Protein AF-A0A6A4VV27-F1 (afdb_monomer_lite)

Radius of gyration: 27.77 Å; chains: 1; bounding box: 81×78×54 Å

Foldseek 3Di:
DDDDDDDDDDDPPDCPPPPPPVVVPDDPPLDQAAAAQDLVCLVVRVVSLCVVCVVPDDALLVSLVVCCVSYHHPLNVQLVVLNPDPDSCSSVVSVV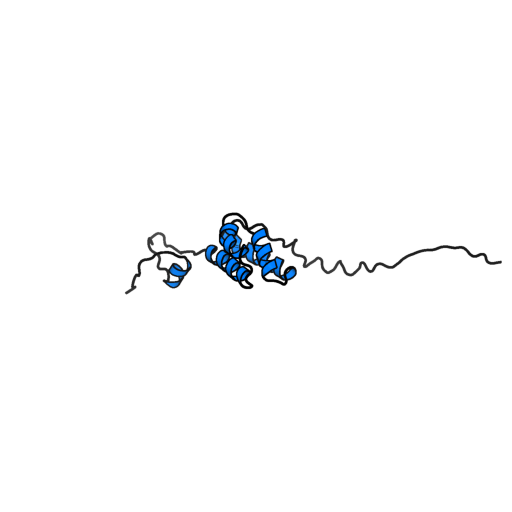SSVLSNDDDDDDDDPVDPDDDDDPVVCVSNVHDDDDDDDD

Structure (mmCIF, N/CA/C/O backbone):
data_AF-A0A6A4VV27-F1
#
_entry.id   AF-A0A6A4VV27-F1
#
loop_
_atom_site.group_PDB
_atom_site.id
_atom_site.type_symbol
_atom_site.label_atom_id
_atom_site.label_alt_id
_atom_site.label_comp_id
_atom_site.label_asym_id
_atom_site.label_entity_id
_atom_site.label_seq_id
_atom_site.pdbx_PDB_ins_code
_atom_site.Cartn_x
_atom_site.Cartn_y
_atom_site.Cartn_z
_atom_site.occupancy
_atom_site.B_iso_or_equiv
_atom_site.auth_seq_id
_atom_site.auth_comp_id
_atom_site.auth_asym_id
_atom_site.auth_atom_id
_atom_site.pdbx_PDB_model_num
ATOM 1 N N . MET A 1 1 ? 65.688 -49.869 -22.177 1.00 43.69 1 MET A N 1
ATOM 2 C CA . MET A 1 1 ? 64.361 -50.445 -21.868 1.00 43.69 1 MET A CA 1
ATOM 3 C C . MET A 1 1 ? 63.748 -49.680 -20.707 1.00 43.69 1 MET A C 1
ATOM 5 O O . MET A 1 1 ? 64.049 -49.989 -19.564 1.00 43.69 1 MET A O 1
ATOM 9 N N . ARG A 1 2 ? 62.941 -48.655 -20.980 1.00 33.00 2 ARG A N 1
ATOM 10 C CA . ARG A 1 2 ? 61.947 -48.148 -20.026 1.00 33.00 2 ARG A CA 1
ATOM 11 C C . ARG A 1 2 ? 60.711 -47.837 -20.848 1.00 33.00 2 ARG A C 1
ATOM 13 O O . ARG A 1 2 ? 60.751 -46.951 -21.695 1.00 33.00 2 ARG A O 1
ATOM 20 N N . GLY A 1 3 ? 59.715 -48.701 -20.693 1.00 37.12 3 GLY A N 1
ATOM 21 C CA . GLY A 1 3 ? 58.404 -48.537 -21.289 1.00 37.12 3 GLY A CA 1
ATOM 22 C C . GLY A 1 3 ? 57.664 -47.410 -20.590 1.00 37.12 3 GLY A C 1
ATOM 23 O O . GLY A 1 3 ? 57.776 -47.236 -19.376 1.00 37.12 3 GLY A O 1
ATOM 24 N N . SER A 1 4 ? 56.961 -46.645 -21.409 1.00 39.81 4 SER A N 1
ATOM 25 C CA . SER A 1 4 ? 55.901 -45.731 -21.033 1.00 39.81 4 SER A CA 1
ATOM 26 C C . SER A 1 4 ? 54.775 -46.520 -20.369 1.00 39.81 4 SER A C 1
ATOM 28 O O . SER A 1 4 ? 54.327 -47.513 -20.940 1.00 39.81 4 SER A O 1
ATOM 30 N N . ASP A 1 5 ? 54.305 -46.068 -19.211 1.00 39.91 5 ASP A N 1
ATOM 31 C CA . ASP A 1 5 ? 52.996 -46.460 -18.700 1.00 39.91 5 ASP A CA 1
ATOM 32 C C . ASP A 1 5 ? 52.181 -45.197 -18.431 1.00 39.91 5 ASP A C 1
ATOM 34 O O . ASP A 1 5 ? 52.648 -44.228 -17.823 1.00 39.91 5 ASP A O 1
ATOM 38 N N . SER A 1 6 ? 50.997 -45.207 -19.023 1.00 44.56 6 SER A N 1
ATOM 39 C CA . SER A 1 6 ? 50.030 -44.131 -19.081 1.00 44.56 6 SER A CA 1
ATOM 40 C C . SER A 1 6 ? 49.150 -44.225 -17.844 1.00 44.56 6 SER A C 1
ATOM 42 O O . SER A 1 6 ? 48.378 -45.166 -17.702 1.00 44.56 6 SER A O 1
ATOM 44 N N . GLY A 1 7 ? 49.206 -43.219 -16.978 1.00 38.56 7 GLY A N 1
ATOM 45 C CA . GLY A 1 7 ? 48.301 -43.088 -15.841 1.00 38.56 7 GLY A CA 1
ATOM 46 C C . GLY A 1 7 ? 47.876 -41.639 -15.684 1.00 38.56 7 GLY A C 1
ATOM 47 O O . GLY A 1 7 ? 48.557 -40.856 -15.033 1.00 38.56 7 GLY A O 1
ATOM 48 N N . SER A 1 8 ? 46.770 -41.276 -16.328 1.00 36.59 8 SER A N 1
ATOM 49 C CA . SER A 1 8 ? 46.080 -40.005 -16.119 1.00 36.59 8 SER A CA 1
ATOM 50 C C . SER A 1 8 ? 45.428 -40.019 -14.733 1.00 36.59 8 SER A C 1
ATOM 52 O O . SER A 1 8 ? 44.618 -40.898 -14.447 1.00 36.59 8 SER A O 1
ATOM 54 N N . VAL A 1 9 ? 45.779 -39.059 -13.876 1.00 37.91 9 VAL A N 1
ATOM 55 C CA . VAL A 1 9 ? 44.993 -38.708 -12.688 1.00 37.91 9 VAL A CA 1
ATOM 56 C C . VAL A 1 9 ? 44.711 -37.215 -12.764 1.00 37.91 9 VAL A C 1
ATOM 58 O O . VAL A 1 9 ? 45.609 -36.388 -12.620 1.00 37.91 9 VAL A O 1
ATOM 61 N N . CYS A 1 10 ? 43.449 -36.895 -13.030 1.00 32.75 10 CYS A N 1
ATOM 62 C CA . CYS A 1 10 ? 42.890 -35.566 -12.860 1.00 32.75 10 CYS A CA 1
ATOM 63 C C . CYS A 1 10 ? 42.598 -35.359 -11.372 1.00 32.75 10 CYS A C 1
ATOM 65 O O . CYS A 1 10 ? 41.771 -36.073 -10.810 1.00 32.75 10 CYS A O 1
ATOM 67 N N . VAL A 1 11 ? 43.223 -34.359 -10.763 1.00 37.91 11 VAL A N 1
ATOM 68 C CA . VAL A 1 11 ? 42.657 -33.660 -9.606 1.00 37.91 11 VAL A CA 1
ATOM 69 C C . VAL A 1 11 ? 42.820 -32.173 -9.876 1.00 37.91 11 VAL A C 1
ATOM 71 O O . VAL A 1 11 ? 43.832 -31.556 -9.566 1.00 37.91 11 VAL A O 1
ATOM 74 N N . GLU A 1 12 ? 41.822 -31.629 -10.567 1.00 40.09 12 GLU A N 1
ATOM 75 C CA . GLU A 1 12 ? 41.527 -30.205 -10.497 1.00 40.09 12 GLU A CA 1
ATOM 76 C C . GLU A 1 12 ? 41.045 -29.952 -9.064 1.00 40.09 12 GLU A C 1
ATOM 78 O O . GLU A 1 12 ? 39.981 -30.420 -8.653 1.00 40.09 12 GLU A O 1
ATOM 83 N N . GLU A 1 13 ? 41.887 -29.291 -8.279 1.00 38.16 13 GLU A N 1
ATOM 84 C CA . GLU A 1 13 ? 41.584 -28.841 -6.926 1.00 38.16 13 GLU A CA 1
ATOM 85 C C . GLU A 1 13 ? 40.447 -27.811 -7.001 1.00 38.16 13 GLU A C 1
ATOM 87 O O . GLU A 1 13 ? 40.655 -26.654 -7.364 1.00 38.16 13 GLU A O 1
ATOM 92 N N . CYS A 1 14 ? 39.219 -28.228 -6.690 1.00 32.69 14 CYS A N 1
ATOM 93 C CA . CYS A 1 14 ? 38.095 -27.320 -6.482 1.00 32.69 14 CYS A CA 1
ATOM 94 C C . CYS A 1 14 ? 38.326 -26.528 -5.182 1.00 32.69 14 CYS A C 1
ATOM 96 O O . CYS A 1 14 ? 38.317 -27.141 -4.112 1.00 32.69 14 CYS A O 1
ATOM 98 N N . PRO A 1 15 ? 38.448 -25.188 -5.196 1.00 45.41 15 PRO A N 1
ATOM 99 C CA . PRO A 1 15 ? 38.456 -24.413 -3.963 1.00 45.41 15 PRO A CA 1
ATOM 100 C C . PRO A 1 15 ? 37.021 -24.315 -3.422 1.00 45.41 15 PRO A C 1
ATOM 102 O O . PRO A 1 15 ? 36.328 -23.319 -3.611 1.00 45.41 15 PRO A O 1
ATOM 105 N N . VAL A 1 16 ? 36.546 -25.366 -2.746 1.00 44.94 16 VAL A N 1
ATOM 106 C CA . VAL A 1 16 ? 35.240 -25.378 -2.053 1.00 44.94 16 VAL A CA 1
ATOM 107 C C . VAL A 1 16 ? 35.280 -24.718 -0.665 1.00 44.94 16 VAL A C 1
ATOM 109 O O . VAL A 1 16 ? 34.309 -24.777 0.085 1.00 44.94 16 VAL A O 1
ATOM 112 N N . GLU A 1 17 ? 36.354 -24.004 -0.324 1.00 41.69 17 GLU A N 1
ATOM 113 C CA . GLU A 1 17 ? 36.584 -23.465 1.025 1.00 41.69 17 GLU A CA 1
ATOM 114 C C . GLU A 1 17 ? 36.342 -21.954 1.188 1.00 41.69 17 GLU A C 1
ATOM 116 O O . GLU A 1 17 ? 36.953 -21.296 2.024 1.00 41.69 17 GLU A O 1
ATOM 121 N N . VAL A 1 18 ? 35.384 -21.387 0.446 1.00 45.00 18 VAL A N 1
ATOM 122 C CA . VAL A 1 18 ? 34.848 -20.037 0.742 1.00 45.00 18 VAL A CA 1
ATOM 123 C C . VAL A 1 18 ? 33.351 -20.002 1.070 1.00 45.00 18 VAL A C 1
ATOM 125 O O . VAL A 1 18 ? 32.821 -18.943 1.398 1.00 45.00 18 VAL A O 1
ATOM 128 N N . ALA A 1 19 ? 32.652 -21.142 1.083 1.00 40.75 19 ALA A N 1
ATOM 129 C CA . ALA A 1 19 ? 31.206 -21.168 1.340 1.00 40.75 19 ALA A CA 1
ATOM 130 C C . ALA A 1 19 ? 30.815 -21.262 2.833 1.00 40.75 19 ALA A C 1
ATOM 132 O O . ALA A 1 19 ? 29.721 -20.842 3.207 1.00 40.75 19 ALA A O 1
ATOM 133 N N . ALA A 1 20 ? 31.690 -21.764 3.712 1.00 43.31 20 ALA A N 1
ATOM 134 C CA . ALA A 1 20 ? 31.297 -22.137 5.079 1.00 43.31 20 ALA A CA 1
ATOM 135 C C . ALA A 1 20 ? 31.231 -20.974 6.095 1.00 43.31 20 ALA A C 1
ATOM 137 O O . ALA A 1 20 ? 30.664 -21.138 7.174 1.00 43.31 20 ALA A O 1
ATOM 138 N N . LEU A 1 21 ? 31.761 -19.786 5.776 1.00 42.16 21 LEU A N 1
ATOM 139 C CA . LEU A 1 21 ? 31.753 -18.635 6.699 1.00 42.16 21 LEU A CA 1
ATOM 140 C C . LEU A 1 21 ? 30.645 -17.607 6.414 1.00 42.16 21 LEU A C 1
ATOM 142 O O . LEU A 1 21 ? 30.381 -16.749 7.253 1.00 42.16 21 LEU A O 1
ATOM 146 N N . ALA A 1 22 ? 29.927 -17.726 5.293 1.00 47.38 22 ALA A N 1
ATOM 147 C CA . ALA A 1 22 ? 28.806 -16.841 4.954 1.00 47.38 22 ALA A CA 1
ATOM 148 C C . ALA A 1 22 ? 27.443 -17.353 5.463 1.00 47.38 22 ALA A C 1
ATOM 150 O O . ALA A 1 22 ? 26.409 -16.737 5.208 1.00 47.38 22 ALA A O 1
ATOM 151 N N . GLN A 1 23 ? 27.417 -18.478 6.184 1.00 45.25 23 GLN A N 1
ATOM 152 C CA . GLN A 1 23 ? 26.187 -19.172 6.585 1.00 45.25 23 GLN A CA 1
ATOM 153 C C . GLN A 1 23 ? 25.721 -18.840 8.012 1.00 45.25 23 GLN A C 1
ATOM 155 O O . GLN A 1 23 ? 24.902 -19.545 8.593 1.00 45.25 23 GLN A O 1
ATOM 160 N N . ARG A 1 24 ? 26.228 -17.740 8.585 1.00 41.62 24 ARG A N 1
ATOM 161 C CA . ARG A 1 24 ? 25.747 -17.177 9.862 1.00 41.62 24 ARG A CA 1
ATOM 162 C C . ARG A 1 24 ? 24.994 -15.850 9.715 1.00 41.62 24 ARG A C 1
ATOM 164 O O . ARG A 1 24 ? 24.524 -15.324 10.717 1.00 41.62 24 ARG A O 1
ATOM 171 N N . CYS A 1 25 ? 24.829 -15.357 8.485 1.00 43.69 25 CYS A N 1
ATOM 172 C CA . CYS A 1 25 ? 24.090 -14.127 8.171 1.00 43.69 25 CYS A CA 1
ATOM 173 C C . CYS A 1 25 ? 23.086 -14.303 7.016 1.00 43.69 25 CYS A C 1
ATOM 175 O O . CYS A 1 25 ? 22.718 -13.323 6.376 1.00 43.69 25 CYS A O 1
ATOM 177 N N . GLN A 1 26 ? 22.650 -15.528 6.707 1.00 49.09 26 GLN A N 1
ATOM 178 C CA . GLN A 1 26 ? 21.608 -15.739 5.699 1.00 49.09 26 GLN A CA 1
ATOM 179 C C . GLN A 1 26 ? 20.266 -15.876 6.409 1.00 49.09 26 GLN A C 1
ATOM 181 O O . GLN A 1 26 ? 19.905 -16.942 6.905 1.00 49.09 26 GLN A O 1
ATOM 186 N N . LEU A 1 27 ? 19.563 -14.743 6.500 1.00 50.75 27 LEU A N 1
ATOM 187 C CA . LEU A 1 27 ? 18.136 -14.714 6.805 1.00 50.75 27 LEU A CA 1
ATOM 188 C C . LEU A 1 27 ? 17.408 -15.662 5.827 1.00 50.75 27 LEU A C 1
ATOM 190 O O . LEU A 1 2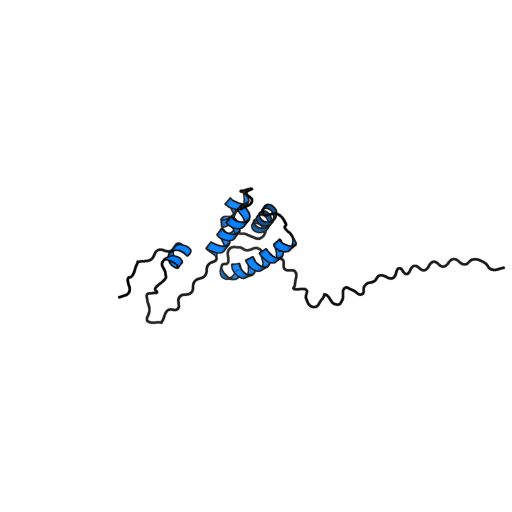7 ? 17.820 -15.751 4.666 1.00 50.75 27 LEU A O 1
ATOM 194 N N . PRO A 1 28 ? 16.360 -16.382 6.271 1.00 49.78 28 PRO A N 1
ATOM 195 C CA . PRO A 1 28 ? 15.585 -17.274 5.406 1.00 49.78 28 PRO A CA 1
ATOM 196 C C . PRO A 1 28 ? 15.108 -16.538 4.142 1.00 49.78 28 PRO A C 1
ATOM 198 O O . PRO A 1 28 ? 14.987 -15.309 4.183 1.00 49.78 28 PRO A O 1
ATOM 201 N N . PRO A 1 29 ? 14.854 -17.254 3.023 1.00 51.72 29 PRO A N 1
ATOM 202 C CA . PRO A 1 29 ? 14.517 -16.642 1.740 1.00 51.72 29 PRO A CA 1
ATOM 203 C C . PRO A 1 29 ? 13.412 -15.600 1.925 1.00 51.72 29 PRO A C 1
ATOM 205 O O . PRO A 1 29 ? 12.276 -15.920 2.264 1.00 51.72 29 PRO A O 1
ATOM 208 N N . THR A 1 30 ? 13.795 -14.334 1.758 1.00 61.19 30 THR A N 1
ATOM 209 C CA . THR A 1 30 ? 13.009 -13.127 2.050 1.00 61.19 30 THR A CA 1
ATOM 210 C C . THR A 1 30 ? 12.034 -12.852 0.911 1.00 61.19 30 THR A C 1
ATOM 212 O O . THR A 1 30 ? 11.959 -11.746 0.392 1.00 61.19 30 THR A O 1
ATOM 215 N N . GLU A 1 31 ? 11.323 -13.877 0.445 1.00 74.44 31 GLU A N 1
ATOM 216 C CA . GLU A 1 31 ? 10.243 -13.656 -0.505 1.00 74.44 31 GLU A CA 1
ATOM 217 C C . GLU A 1 31 ? 9.020 -13.130 0.260 1.00 74.44 31 GLU A C 1
ATOM 219 O O . GLU A 1 31 ? 8.538 -13.797 1.182 1.00 74.44 31 GLU A O 1
ATOM 224 N N . PRO A 1 32 ? 8.524 -11.924 -0.063 1.00 80.94 32 PRO A N 1
ATOM 225 C CA . PRO A 1 32 ? 7.332 -11.394 0.575 1.00 80.94 32 PRO A CA 1
ATOM 226 C C . PRO A 1 32 ? 6.127 -12.269 0.210 1.00 80.94 32 PRO A C 1
ATOM 228 O O . PRO A 1 32 ? 5.945 -12.665 -0.939 1.00 80.94 32 PRO A O 1
ATOM 231 N N . GLY A 1 33 ? 5.261 -12.554 1.183 1.00 84.81 33 GLY A N 1
ATOM 232 C CA . GLY A 1 33 ? 3.962 -13.167 0.898 1.00 84.81 33 GLY A CA 1
ATOM 233 C C . GLY A 1 33 ? 3.069 -12.245 0.056 1.00 84.81 33 GLY A C 1
ATOM 234 O O . GLY A 1 33 ? 3.372 -11.071 -0.141 1.00 84.81 33 GLY A O 1
ATOM 235 N N . VAL A 1 34 ? 1.928 -12.744 -0.423 1.00 90.56 34 VAL A N 1
ATOM 236 C CA . VAL A 1 34 ? 0.943 -11.895 -1.117 1.00 90.56 34 VAL A CA 1
ATOM 237 C C . VAL A 1 34 ? 0.132 -11.092 -0.097 1.00 90.56 34 VAL A C 1
ATOM 239 O O . VAL A 1 34 ? -0.553 -11.668 0.750 1.00 90.56 34 VAL A O 1
ATOM 242 N N . PHE A 1 35 ? 0.154 -9.765 -0.209 1.00 90.62 35 PHE A N 1
ATOM 243 C CA . PHE A 1 35 ? -0.608 -8.863 0.646 1.00 90.62 35 PHE A CA 1
ATOM 244 C C . PHE A 1 35 ? -2.046 -8.700 0.164 1.00 90.62 35 PHE A C 1
ATOM 246 O O . PHE A 1 35 ? -2.298 -8.273 -0.962 1.00 90.62 35 PHE A O 1
ATOM 253 N N . LYS A 1 36 ? -3.006 -9.023 1.034 1.00 88.12 36 LYS A N 1
ATOM 254 C CA . LYS A 1 36 ? -4.442 -9.006 0.707 1.00 88.12 36 LYS A CA 1
ATOM 255 C C . LYS A 1 36 ? -5.196 -7.777 1.225 1.00 88.12 36 LYS A C 1
ATOM 257 O O . LYS A 1 36 ? -6.368 -7.626 0.887 1.00 88.12 36 LYS A O 1
ATOM 262 N N . GLY A 1 37 ? -4.541 -6.914 2.007 1.00 83.81 37 GLY A N 1
ATOM 263 C CA . GLY A 1 37 ? -5.171 -5.747 2.641 1.00 83.81 37 GLY A CA 1
ATOM 264 C C . GLY A 1 37 ? -5.185 -5.752 4.174 1.00 83.81 37 GLY A C 1
ATOM 265 O O . GLY A 1 37 ? -5.851 -4.912 4.757 1.00 83.81 37 GLY A O 1
ATOM 266 N N . ASP A 1 38 ? -4.474 -6.663 4.844 1.00 85.50 38 ASP A N 1
ATOM 267 C CA . ASP A 1 38 ? -4.424 -6.688 6.313 1.00 85.50 38 ASP A CA 1
ATOM 268 C C . ASP A 1 38 ? -3.540 -5.563 6.887 1.00 85.50 38 ASP A C 1
ATOM 270 O O . ASP A 1 38 ? -2.312 -5.611 6.860 1.00 85.50 38 ASP A O 1
ATOM 274 N N . HIS A 1 39 ? -4.174 -4.538 7.447 1.00 80.44 39 HIS A N 1
ATOM 275 C CA . HIS A 1 39 ? -3.504 -3.343 7.966 1.00 80.44 39 HIS A CA 1
ATOM 276 C C . HIS A 1 39 ? -2.452 -3.652 9.044 1.00 80.44 39 HIS A C 1
ATOM 278 O O . HIS A 1 39 ? -1.436 -2.961 9.116 1.00 80.44 39 HIS A O 1
ATOM 284 N N . THR A 1 40 ? -2.647 -4.711 9.839 1.00 80.44 40 THR A N 1
ATOM 285 C CA . THR A 1 40 ? -1.737 -5.063 10.943 1.00 80.44 40 THR A CA 1
ATOM 286 C C . THR A 1 40 ? -0.392 -5.595 10.449 1.00 80.44 40 THR A C 1
ATOM 288 O O . THR A 1 40 ? 0.645 -5.366 11.072 1.00 80.44 40 THR A O 1
ATOM 291 N N . THR A 1 41 ? -0.390 -6.256 9.291 1.00 83.62 41 THR A N 1
ATOM 292 C CA . THR A 1 41 ? 0.804 -6.861 8.691 1.00 83.62 41 THR A CA 1
ATOM 293 C C . THR A 1 41 ? 1.397 -6.023 7.565 1.00 83.62 41 THR A C 1
ATOM 295 O O . THR A 1 41 ? 2.512 -6.308 7.126 1.00 83.62 41 THR A O 1
ATOM 298 N N . PHE A 1 42 ? 0.724 -4.948 7.134 1.00 87.56 42 PHE A N 1
ATOM 299 C CA . PHE A 1 42 ? 1.166 -4.127 6.005 1.00 87.56 42 PHE A CA 1
ATOM 300 C C . PHE A 1 42 ? 2.595 -3.598 6.156 1.00 87.56 42 PHE A C 1
ATOM 302 O O . PHE A 1 42 ? 3.377 -3.709 5.220 1.00 87.56 42 PHE A O 1
ATOM 309 N N . ARG A 1 43 ? 2.969 -3.047 7.320 1.00 85.50 43 ARG A N 1
ATOM 310 C CA . ARG A 1 43 ? 4.325 -2.502 7.540 1.00 85.50 43 ARG A CA 1
ATOM 311 C C . ARG A 1 43 ? 5.403 -3.577 7.425 1.00 85.50 43 ARG A C 1
ATOM 313 O O . ARG A 1 43 ? 6.439 -3.352 6.805 1.00 85.50 43 ARG A O 1
ATOM 320 N N . ILE A 1 44 ? 5.137 -4.745 8.006 1.00 87.06 44 ILE A N 1
ATOM 321 C CA . ILE A 1 44 ? 6.042 -5.898 7.973 1.00 87.06 44 ILE A CA 1
ATOM 322 C C . ILE A 1 44 ? 6.198 -6.377 6.528 1.00 87.06 44 ILE A C 1
ATOM 324 O O . ILE A 1 44 ? 7.316 -6.560 6.049 1.00 87.06 44 ILE A O 1
ATOM 328 N N . TRP A 1 45 ? 5.077 -6.520 5.822 1.00 91.00 45 TRP A N 1
ATOM 329 C CA . TRP A 1 45 ? 5.057 -6.916 4.422 1.00 91.00 45 TRP A CA 1
ATOM 330 C C . TRP A 1 45 ? 5.770 -5.905 3.520 1.00 91.00 45 TRP A C 1
ATOM 332 O O . TRP A 1 45 ? 6.583 -6.309 2.695 1.00 91.00 45 TRP A O 1
ATOM 342 N N . LEU A 1 46 ? 5.507 -4.607 3.691 1.00 90.00 46 LEU A N 1
ATOM 343 C CA . LEU A 1 46 ? 6.085 -3.552 2.864 1.00 90.00 46 LEU A CA 1
ATOM 344 C C . LEU A 1 46 ? 7.608 -3.551 2.988 1.00 90.00 46 LEU A C 1
ATOM 346 O O . LEU A 1 46 ? 8.288 -3.589 1.972 1.00 90.00 46 LEU A O 1
ATOM 350 N N . ASN A 1 47 ? 8.147 -3.603 4.208 1.00 89.00 47 ASN A N 1
ATOM 351 C CA . ASN A 1 47 ? 9.595 -3.647 4.425 1.00 89.00 47 ASN A CA 1
ATOM 352 C C . ASN A 1 47 ? 10.244 -4.879 3.768 1.00 89.00 47 ASN A C 1
ATOM 354 O O . ASN A 1 47 ? 11.303 -4.771 3.143 1.00 89.00 47 ASN A O 1
ATOM 358 N N . ALA A 1 48 ? 9.600 -6.048 3.883 1.00 89.31 48 ALA A N 1
ATOM 359 C CA . ALA A 1 48 ? 10.060 -7.273 3.233 1.00 89.31 48 ALA A CA 1
ATOM 360 C C . ALA A 1 48 ? 10.013 -7.153 1.701 1.00 89.31 48 ALA A C 1
ATOM 362 O O . ALA A 1 48 ? 10.969 -7.521 1.020 1.00 89.31 48 ALA A O 1
ATOM 363 N N . PHE A 1 49 ? 8.930 -6.590 1.164 1.00 91.00 49 PHE A N 1
ATOM 364 C CA . PHE A 1 49 ? 8.761 -6.348 -0.261 1.00 91.00 49 PHE A CA 1
ATOM 365 C C . PHE A 1 49 ? 9.808 -5.374 -0.804 1.00 91.00 49 PHE A C 1
ATOM 367 O O . PHE A 1 49 ? 10.434 -5.686 -1.812 1.00 91.00 49 PHE A O 1
ATOM 374 N N . GLU A 1 50 ? 10.062 -4.251 -0.127 1.00 89.75 50 GLU A N 1
ATOM 375 C CA . GLU A 1 50 ? 11.067 -3.263 -0.538 1.00 89.75 50 GLU A CA 1
ATOM 376 C C . 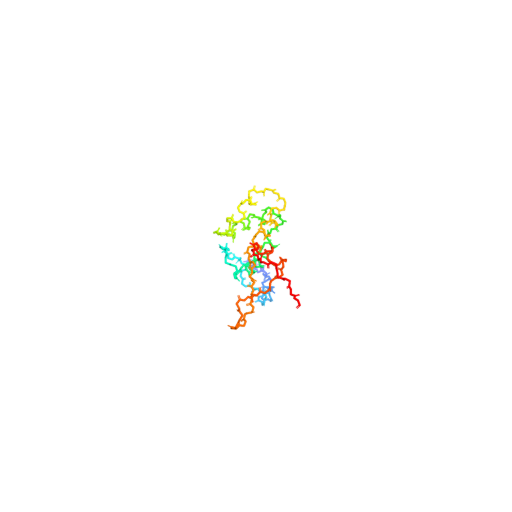GLU A 1 50 ? 12.471 -3.863 -0.585 1.00 89.75 50 GLU A C 1
ATOM 378 O O . GLU A 1 50 ? 13.138 -3.783 -1.615 1.00 89.75 50 GLU A O 1
ATOM 383 N N . THR A 1 51 ? 12.862 -4.587 0.465 1.00 88.62 51 THR A N 1
ATOM 384 C CA . THR A 1 51 ? 14.150 -5.299 0.504 1.00 88.62 51 THR A CA 1
ATOM 385 C C . THR A 1 51 ? 14.259 -6.320 -0.641 1.00 88.62 51 THR A C 1
ATOM 387 O O . THR A 1 51 ? 15.306 -6.473 -1.280 1.00 88.62 51 THR A O 1
ATOM 390 N N . TYR A 1 52 ? 13.160 -7.017 -0.945 1.00 88.31 52 TYR A N 1
ATOM 391 C CA . TYR A 1 52 ? 13.111 -8.017 -2.009 1.00 88.31 52 TYR A CA 1
ATOM 392 C C . TYR A 1 52 ? 13.266 -7.412 -3.411 1.00 88.31 52 TYR A C 1
ATOM 394 O O . TYR A 1 52 ? 13.985 -7.981 -4.241 1.00 88.31 52 TYR A O 1
ATOM 402 N N . ILE A 1 53 ? 12.626 -6.270 -3.687 1.00 89.12 53 ILE A N 1
ATOM 403 C CA . ILE A 1 53 ? 12.682 -5.612 -5.002 1.00 89.12 53 ILE A CA 1
ATOM 404 C C . ILE A 1 53 ? 13.932 -4.751 -5.190 1.00 89.12 53 ILE A C 1
ATOM 406 O O . ILE A 1 53 ? 14.364 -4.583 -6.327 1.00 89.12 53 ILE A O 1
ATOM 410 N N . GLU A 1 54 ? 14.534 -4.219 -4.123 1.00 84.19 54 GLU A N 1
ATOM 411 C CA . GLU A 1 54 ? 15.774 -3.430 -4.195 1.00 84.19 54 GLU A CA 1
ATOM 412 C C . GLU A 1 54 ? 16.926 -4.231 -4.799 1.00 84.19 54 GLU A C 1
ATOM 414 O O . GLU A 1 54 ? 17.727 -3.697 -5.560 1.00 84.19 54 GLU A O 1
ATOM 419 N N . THR A 1 55 ? 16.956 -5.532 -4.522 1.00 79.75 55 THR A N 1
ATOM 420 C CA . THR A 1 55 ? 17.982 -6.452 -5.025 1.00 79.75 55 THR A CA 1
ATOM 421 C C . THR A 1 55 ? 17.685 -7.012 -6.420 1.00 79.75 55 THR A C 1
ATOM 423 O O . THR A 1 55 ? 18.567 -7.619 -7.024 1.00 79.75 55 THR A O 1
ATOM 426 N N . ARG A 1 56 ? 16.465 -6.830 -6.951 1.00 79.75 56 ARG A N 1
ATOM 427 C CA . ARG A 1 56 ? 15.990 -7.486 -8.191 1.00 79.75 56 ARG A CA 1
ATOM 428 C C . ARG A 1 56 ? 15.575 -6.534 -9.301 1.00 79.75 56 ARG A C 1
ATOM 430 O O . ARG A 1 56 ? 15.632 -6.910 -10.466 1.00 79.75 56 ARG A O 1
ATOM 437 N N . CYS A 1 57 ? 15.120 -5.338 -8.951 1.00 84.38 57 CYS A N 1
ATOM 438 C CA . CYS A 1 57 ? 14.529 -4.399 -9.895 1.00 84.38 57 CYS A CA 1
ATOM 439 C C . CYS A 1 57 ? 15.375 -3.134 -9.975 1.00 84.38 57 CYS A C 1
ATOM 441 O O . CYS A 1 57 ? 15.722 -2.525 -8.960 1.00 84.38 57 CYS A O 1
ATOM 443 N N . SER A 1 58 ? 15.636 -2.684 -11.197 1.00 80.00 58 SER A N 1
ATOM 444 C CA . SER A 1 58 ? 16.318 -1.408 -11.442 1.00 80.00 58 SER A CA 1
ATOM 445 C C . SER A 1 58 ? 15.341 -0.334 -11.924 1.00 80.00 58 SER A C 1
ATOM 447 O O . SER A 1 58 ? 15.515 0.836 -11.591 1.00 80.00 58 SER A O 1
ATOM 449 N N . SER A 1 59 ? 14.247 -0.727 -12.586 1.00 86.69 59 SER A N 1
ATOM 450 C CA . SER A 1 59 ? 13.240 0.186 -13.139 1.00 86.69 59 SER A CA 1
ATOM 451 C C . SER A 1 59 ? 12.009 0.359 -12.240 1.00 86.69 59 SER A C 1
ATOM 453 O O . SER A 1 59 ? 11.567 -0.579 -11.574 1.00 86.69 59 SER A O 1
ATOM 455 N N . SER A 1 60 ? 11.399 1.551 -12.254 1.00 85.56 60 SER A N 1
ATOM 456 C CA . SER A 1 60 ? 10.100 1.803 -11.604 1.00 85.56 60 SER A CA 1
ATOM 457 C C . SER A 1 60 ? 8.973 0.947 -12.192 1.00 85.56 60 SER A C 1
ATOM 459 O O . SER A 1 60 ? 8.076 0.536 -11.462 1.00 85.56 60 SER A O 1
ATOM 461 N N . SER A 1 61 ? 9.029 0.644 -13.494 1.00 86.94 61 SER A N 1
ATOM 462 C CA . SER A 1 61 ? 8.008 -0.165 -14.177 1.00 86.94 61 SER A CA 1
ATOM 463 C C . SER A 1 61 ? 8.044 -1.629 -13.720 1.00 86.94 61 SER A C 1
ATOM 465 O O . SER A 1 61 ? 7.009 -2.219 -13.414 1.00 86.94 61 SER A O 1
ATOM 467 N N . GLU A 1 62 ? 9.245 -2.196 -13.561 1.00 88.56 62 GLU A N 1
ATOM 468 C CA . GLU A 1 62 ? 9.424 -3.544 -13.002 1.00 88.56 62 GLU A CA 1
ATOM 469 C C . GLU A 1 62 ? 8.911 -3.613 -11.562 1.00 88.56 62 GLU A C 1
ATOM 471 O O . GLU A 1 62 ? 8.135 -4.505 -11.222 1.00 88.56 62 GLU A O 1
ATOM 476 N N . ARG A 1 63 ? 9.276 -2.628 -10.728 1.00 90.81 63 ARG A N 1
ATOM 477 C CA . ARG A 1 63 ? 8.794 -2.534 -9.342 1.00 90.81 63 ARG A CA 1
ATOM 478 C C . ARG A 1 63 ? 7.270 -2.488 -9.268 1.00 90.81 63 ARG A C 1
ATOM 480 O O . ARG A 1 63 ? 6.686 -3.170 -8.432 1.00 90.81 63 ARG A O 1
ATOM 487 N N . LEU A 1 64 ? 6.626 -1.729 -10.155 1.00 90.62 64 LEU A N 1
ATOM 488 C CA . LEU A 1 64 ? 5.168 -1.646 -10.243 1.00 90.62 64 LEU A CA 1
ATOM 489 C C . LEU A 1 64 ? 4.536 -2.986 -10.639 1.00 90.62 64 LEU A C 1
ATOM 491 O O . LEU A 1 64 ? 3.541 -3.396 -10.042 1.00 90.62 64 LEU A O 1
ATOM 495 N N . HIS A 1 65 ? 5.129 -3.696 -11.599 1.00 90.25 65 HIS A N 1
ATOM 496 C CA . HIS A 1 65 ? 4.656 -5.019 -11.999 1.00 90.25 65 HIS A CA 1
ATOM 497 C C . HIS A 1 65 ? 4.732 -6.022 -10.837 1.00 90.25 65 HIS A C 1
ATOM 499 O O . HIS A 1 65 ? 3.752 -6.706 -10.536 1.00 90.25 65 HIS A O 1
ATOM 505 N N . TYR A 1 66 ? 5.864 -6.062 -10.128 1.00 91.44 66 TYR A N 1
ATOM 506 C CA . TYR A 1 66 ? 6.016 -6.893 -8.933 1.00 91.44 66 TYR A CA 1
ATOM 507 C C . TYR A 1 66 ? 5.063 -6.478 -7.810 1.00 91.44 66 TYR A C 1
ATOM 509 O O . TYR A 1 66 ? 4.475 -7.343 -7.164 1.00 91.44 66 TYR A O 1
ATOM 517 N N . LEU A 1 67 ? 4.836 -5.178 -7.614 1.00 91.75 67 LEU A N 1
ATOM 518 C CA . LEU A 1 67 ? 3.868 -4.680 -6.636 1.00 91.75 67 LEU A CA 1
ATOM 519 C C . LEU A 1 67 ? 2.457 -5.208 -6.936 1.00 91.75 67 LEU A C 1
ATOM 521 O O . LEU A 1 67 ? 1.749 -5.639 -6.029 1.00 91.75 67 LEU A O 1
ATOM 525 N N . GLY A 1 68 ? 2.061 -5.251 -8.210 1.00 91.44 68 GLY A N 1
ATOM 526 C CA . GLY A 1 68 ? 0.801 -5.860 -8.638 1.00 91.44 68 GLY A CA 1
ATOM 527 C C . GLY A 1 68 ? 0.744 -7.377 -8.428 1.00 91.44 68 GLY A C 1
ATOM 528 O O . GLY A 1 68 ? -0.319 -7.912 -8.114 1.00 91.44 68 GLY A O 1
ATOM 529 N N . TYR A 1 69 ? 1.868 -8.079 -8.582 1.00 91.88 69 TYR A N 1
ATOM 530 C CA . TYR A 1 69 ? 1.958 -9.529 -8.379 1.00 91.88 69 TYR A CA 1
ATOM 531 C C . TYR A 1 69 ? 1.856 -9.925 -6.898 1.00 91.88 69 TYR A C 1
ATOM 533 O O . TYR A 1 69 ? 1.118 -10.846 -6.553 1.00 91.88 69 TYR A O 1
ATOM 541 N N . TYR A 1 70 ? 2.539 -9.192 -6.016 1.00 93.00 70 TYR A N 1
ATOM 542 C CA . TYR A 1 70 ? 2.552 -9.446 -4.572 1.00 93.00 70 TYR A CA 1
ATOM 543 C C . TYR A 1 70 ? 1.382 -8.798 -3.819 1.00 93.00 70 TYR A C 1
ATOM 545 O O . TYR A 1 70 ? 1.334 -8.851 -2.592 1.00 93.00 70 TYR A O 1
ATOM 553 N N . THR A 1 71 ? 0.406 -8.229 -4.527 1.00 93.06 71 THR A N 1
ATOM 554 C CA . THR A 1 71 ? -0.846 -7.733 -3.947 1.00 93.06 71 THR A CA 1
ATOM 555 C C . THR A 1 71 ? -2.047 -8.502 -4.493 1.00 93.06 7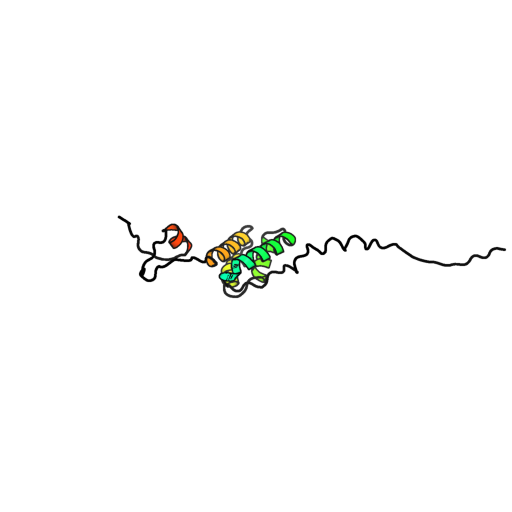1 THR A C 1
ATOM 557 O O . THR A 1 71 ? -2.106 -8.893 -5.659 1.00 93.06 71 THR A O 1
ATOM 560 N N . ALA A 1 72 ? -3.046 -8.718 -3.643 1.00 92.50 72 ALA A N 1
ATOM 561 C CA . ALA A 1 72 ? -4.315 -9.347 -3.994 1.00 92.50 72 ALA A CA 1
ATOM 562 C C . ALA A 1 72 ? -5.476 -8.692 -3.230 1.00 92.50 72 ALA A C 1
ATOM 564 O O . ALA A 1 72 ? -5.265 -7.836 -2.371 1.00 92.50 72 ALA A O 1
ATOM 565 N N . GLY A 1 73 ? -6.712 -9.081 -3.555 1.00 91.31 73 GLY A N 1
ATOM 566 C CA . GLY A 1 73 ? -7.910 -8.603 -2.860 1.00 91.31 73 GLY A CA 1
ATOM 567 C C . GLY A 1 73 ? -8.043 -7.079 -2.880 1.00 91.31 73 GLY A C 1
ATOM 568 O O . GLY A 1 73 ? -7.887 -6.444 -3.925 1.00 91.31 73 GLY A O 1
ATOM 569 N N . GLU A 1 74 ? -8.309 -6.490 -1.714 1.00 87.88 74 GLU A N 1
ATOM 570 C CA . GLU A 1 74 ? -8.504 -5.044 -1.578 1.00 87.88 74 GLU A CA 1
ATOM 571 C C . GLU A 1 74 ? -7.250 -4.240 -1.919 1.00 87.88 74 GLU A C 1
ATOM 573 O O . GLU A 1 74 ? -7.348 -3.187 -2.552 1.00 87.88 74 GLU A O 1
ATOM 578 N N . ALA A 1 75 ? -6.073 -4.753 -1.550 1.00 89.12 75 ALA A N 1
ATOM 579 C CA . ALA A 1 75 ? -4.803 -4.092 -1.826 1.00 89.12 75 ALA A CA 1
ATOM 580 C C . ALA A 1 75 ? -4.556 -3.959 -3.332 1.00 89.12 75 ALA A C 1
ATOM 582 O O . ALA A 1 75 ? -4.207 -2.881 -3.810 1.00 89.12 75 ALA A O 1
ATOM 583 N N . ARG A 1 76 ? -4.807 -5.030 -4.096 1.00 91.31 76 ARG A N 1
ATOM 584 C CA . ARG A 1 76 ? -4.669 -4.998 -5.557 1.00 91.31 76 ARG A CA 1
ATOM 585 C C . ARG A 1 76 ? -5.672 -4.044 -6.186 1.00 91.31 76 ARG A C 1
ATOM 587 O O . ARG A 1 76 ? -5.280 -3.208 -6.991 1.00 91.31 76 ARG A O 1
ATOM 594 N N . ASN A 1 77 ? -6.936 -4.115 -5.772 1.00 91.06 77 ASN A N 1
ATOM 595 C CA . ASN A 1 77 ? -7.985 -3.231 -6.281 1.00 91.06 77 ASN A CA 1
ATOM 596 C C . ASN A 1 77 ? -7.650 -1.749 -6.066 1.00 91.06 77 ASN A C 1
ATOM 598 O O . ASN A 1 77 ? -7.929 -0.930 -6.939 1.00 91.06 77 ASN A O 1
ATOM 602 N N . ALA A 1 78 ? -7.006 -1.411 -4.945 1.00 89.00 78 ALA A N 1
ATOM 603 C CA . ALA A 1 78 ? -6.576 -0.048 -4.653 1.00 89.00 78 ALA A CA 1
ATOM 604 C C . ALA A 1 78 ? -5.485 0.464 -5.607 1.00 89.00 78 ALA A C 1
ATOM 606 O O . ALA A 1 78 ? -5.406 1.673 -5.827 1.00 89.00 78 ALA A O 1
ATOM 607 N N . ILE A 1 79 ? -4.662 -0.428 -6.172 1.00 91.69 79 ILE A N 1
ATOM 608 C CA . ILE A 1 79 ? -3.553 -0.046 -7.054 1.00 91.69 79 ILE A CA 1
ATOM 609 C C . ILE A 1 79 ? -3.773 -0.356 -8.536 1.00 91.69 79 ILE A C 1
ATOM 611 O O . ILE A 1 79 ? -2.974 0.088 -9.357 1.00 91.69 79 ILE A O 1
ATOM 615 N N . THR A 1 80 ? -4.847 -1.065 -8.902 1.00 90.69 80 THR A N 1
ATOM 616 C CA . THR A 1 80 ? -5.140 -1.470 -10.290 1.00 90.69 80 THR A CA 1
ATOM 617 C C . THR A 1 80 ? -5.079 -0.302 -11.274 1.00 90.69 80 THR A C 1
ATOM 619 O O . THR A 1 80 ? -4.539 -0.464 -12.366 1.00 90.69 80 THR A O 1
ATOM 622 N N . GLY A 1 81 ? -5.575 0.877 -10.884 1.00 89.19 81 GLY A N 1
ATOM 623 C CA . GLY A 1 81 ? -5.506 2.078 -11.720 1.00 89.19 81 GLY A CA 1
ATOM 624 C C . GLY A 1 81 ? -4.068 2.488 -12.051 1.00 89.19 81 GLY A C 1
ATOM 625 O O . GLY A 1 81 ? -3.772 2.784 -13.201 1.00 89.19 81 GLY A O 1
ATOM 626 N N . PHE A 1 82 ? -3.153 2.411 -11.080 1.00 89.44 82 PHE A N 1
ATOM 627 C CA . PHE A 1 82 ? -1.738 2.732 -11.286 1.00 89.44 82 PHE A CA 1
ATOM 628 C C . PHE A 1 82 ? -1.005 1.659 -12.090 1.00 89.44 82 PHE A C 1
ATOM 630 O O . PHE A 1 82 ? -0.129 2.003 -12.870 1.00 89.44 82 PHE A O 1
ATOM 637 N N . LEU A 1 83 ? -1.376 0.377 -11.965 1.00 86.19 83 LEU A N 1
ATOM 638 C CA . LEU A 1 83 ? -0.767 -0.713 -12.748 1.00 86.19 83 LEU A CA 1
ATOM 639 C C . LEU A 1 83 ? -0.960 -0.536 -14.264 1.00 86.19 83 LEU A C 1
ATOM 641 O O . LEU A 1 83 ? -0.160 -1.034 -15.050 1.00 86.19 83 LEU A O 1
ATOM 645 N N . GLN A 1 84 ? -2.022 0.161 -14.673 1.00 83.88 84 GLN A N 1
ATOM 646 C CA . GLN A 1 84 ? -2.302 0.486 -16.075 1.00 83.88 84 GLN A CA 1
ATOM 647 C C . GLN A 1 84 ? -1.563 1.748 -16.549 1.00 83.88 84 GLN A C 1
ATOM 649 O O . GLN A 1 84 ? -1.529 2.035 -17.745 1.00 83.88 84 GLN A O 1
ATOM 654 N N . MET A 1 85 ? -0.964 2.506 -15.627 1.00 78.25 85 MET A N 1
ATOM 655 C CA . MET A 1 85 ? -0.235 3.732 -15.925 1.00 78.25 85 MET A CA 1
ATOM 656 C C . MET A 1 85 ? 1.237 3.404 -16.184 1.00 78.25 85 MET A C 1
ATOM 658 O O . MET A 1 85 ? 1.961 2.958 -15.302 1.00 78.25 85 MET A O 1
ATOM 662 N N . GLY A 1 86 ? 1.715 3.682 -17.397 1.00 69.75 86 GLY A N 1
ATOM 663 C CA . GLY A 1 86 ? 3.129 3.536 -17.768 1.00 69.75 86 GLY A CA 1
ATOM 664 C C . GLY A 1 86 ? 4.021 4.696 -17.310 1.00 69.75 86 GLY A C 1
ATOM 665 O O . GLY A 1 86 ? 5.036 4.970 -17.946 1.00 69.75 86 GLY A O 1
ATOM 666 N N . THR A 1 87 ? 3.626 5.445 -16.277 1.00 83.38 87 THR A N 1
ATOM 667 C CA . THR A 1 87 ? 4.368 6.627 -15.823 1.00 83.38 87 THR A CA 1
ATOM 668 C C . THR A 1 87 ? 5.487 6.231 -14.861 1.00 83.38 87 THR A C 1
ATOM 670 O O . THR A 1 87 ? 5.356 5.293 -14.077 1.00 83.38 87 THR A O 1
ATOM 673 N N . ALA A 1 88 ? 6.600 6.971 -14.878 1.00 81.94 88 ALA A N 1
ATOM 674 C CA . ALA A 1 88 ? 7.742 6.705 -13.995 1.00 81.94 88 ALA A CA 1
ATOM 675 C C . ALA A 1 88 ? 7.388 6.805 -12.495 1.00 81.94 88 ALA A C 1
ATOM 677 O O . ALA A 1 88 ? 8.039 6.172 -11.662 1.00 81.94 88 ALA A O 1
ATOM 678 N N . ASP A 1 89 ? 6.341 7.569 -12.175 1.00 88.00 89 ASP A N 1
ATOM 679 C CA . ASP A 1 89 ? 5.857 7.825 -10.817 1.00 88.00 89 ASP A CA 1
ATOM 680 C C . ASP A 1 89 ? 4.733 6.867 -10.368 1.00 88.00 89 ASP A C 1
ATOM 682 O O . ASP A 1 89 ? 4.360 6.842 -9.197 1.00 88.00 89 ASP A O 1
ATOM 686 N N . ALA A 1 90 ? 4.208 6.019 -11.264 1.00 91.12 90 ALA A N 1
ATOM 687 C CA . ALA A 1 90 ? 3.097 5.115 -10.952 1.00 91.12 90 ALA A CA 1
ATOM 688 C C . ALA A 1 90 ? 3.399 4.182 -9.766 1.00 91.12 90 ALA A C 1
ATOM 690 O O . ALA A 1 90 ? 2.525 3.930 -8.938 1.00 91.12 90 ALA A O 1
ATOM 691 N N . TYR A 1 91 ? 4.648 3.721 -9.631 1.00 91.00 91 TYR A N 1
ATOM 692 C CA . TYR A 1 91 ? 5.079 2.920 -8.481 1.00 91.00 91 TYR A CA 1
ATOM 693 C C . TYR A 1 91 ? 4.979 3.688 -7.156 1.00 91.00 91 TYR A C 1
ATOM 695 O O . TYR A 1 91 ? 4.443 3.159 -6.182 1.00 91.00 91 TYR A O 1
ATOM 703 N N . GLN A 1 92 ? 5.452 4.937 -7.116 1.00 91.38 92 GLN A N 1
ATOM 704 C CA . GLN A 1 92 ? 5.410 5.751 -5.898 1.00 91.38 92 GLN A CA 1
ATOM 705 C C . GLN A 1 92 ? 3.968 6.080 -5.510 1.00 91.38 92 GLN A C 1
ATOM 707 O O . GLN A 1 92 ? 3.603 5.961 -4.342 1.00 91.38 92 GLN A O 1
ATOM 712 N N . GLN A 1 93 ? 3.121 6.405 -6.488 1.00 91.75 93 GLN A N 1
ATOM 713 C CA . GLN A 1 93 ? 1.700 6.660 -6.252 1.00 91.75 93 GLN A CA 1
ATOM 714 C C . GLN A 1 93 ? 0.962 5.408 -5.757 1.00 91.75 93 GLN A C 1
ATOM 716 O O . GLN A 1 93 ? 0.205 5.486 -4.789 1.00 91.75 93 GLN A O 1
ATOM 721 N N . ALA A 1 94 ? 1.232 4.237 -6.345 1.00 92.00 94 ALA A N 1
ATOM 722 C CA . ALA A 1 94 ? 0.673 2.967 -5.888 1.00 92.00 94 ALA A CA 1
ATOM 723 C C . ALA A 1 94 ? 1.116 2.623 -4.456 1.00 92.00 94 ALA A C 1
ATOM 725 O O . ALA A 1 94 ? 0.288 2.260 -3.617 1.00 92.00 94 ALA A O 1
ATOM 726 N N . LYS A 1 95 ? 2.409 2.793 -4.144 1.00 91.50 95 LYS A N 1
ATOM 727 C CA . LYS A 1 95 ? 2.955 2.584 -2.794 1.00 91.50 95 LYS A CA 1
ATOM 728 C C . LYS A 1 95 ? 2.321 3.539 -1.780 1.00 91.50 95 LYS A C 1
ATOM 730 O O . LYS A 1 95 ? 1.926 3.104 -0.695 1.00 91.50 95 LYS A O 1
ATOM 735 N N . LYS A 1 96 ? 2.189 4.822 -2.133 1.00 90.31 96 LYS A N 1
ATOM 736 C CA . LYS A 1 96 ? 1.515 5.823 -1.300 1.00 90.31 96 LYS A CA 1
ATOM 737 C C . LYS A 1 96 ? 0.070 5.411 -1.031 1.00 90.31 96 LYS A C 1
ATOM 739 O O . LYS A 1 96 ? -0.331 5.335 0.122 1.00 90.31 96 LYS A O 1
ATOM 744 N N . ARG A 1 97 ? -0.672 5.008 -2.068 1.00 89.50 97 ARG A N 1
ATOM 745 C CA . ARG A 1 97 ? -2.071 4.580 -1.930 1.00 89.50 97 ARG A CA 1
ATOM 746 C C . ARG A 1 97 ? -2.253 3.401 -0.971 1.00 89.50 97 ARG A C 1
ATOM 748 O O . ARG A 1 97 ? -3.236 3.380 -0.227 1.00 89.50 97 ARG A O 1
ATOM 755 N N . LEU A 1 98 ? -1.338 2.430 -1.004 1.00 88.56 98 LEU A N 1
ATOM 756 C CA . LEU A 1 98 ? -1.327 1.301 -0.068 1.00 88.56 98 LEU A CA 1
ATOM 757 C C . LEU A 1 98 ? -0.977 1.743 1.357 1.00 88.56 98 LEU A C 1
ATOM 759 O O . LEU A 1 98 ? -1.572 1.254 2.314 1.00 88.56 98 LEU A O 1
ATOM 763 N N . THR A 1 99 ? -0.046 2.688 1.485 1.00 86.69 99 THR A N 1
ATOM 764 C CA . THR A 1 99 ? 0.398 3.222 2.776 1.00 86.69 99 THR A CA 1
ATOM 765 C C . THR A 1 99 ? -0.699 4.016 3.472 1.00 86.69 99 THR A C 1
ATOM 767 O O . THR A 1 99 ? -0.989 3.725 4.631 1.00 86.69 99 THR A O 1
ATOM 770 N N . ASP A 1 100 ? -1.358 4.931 2.764 1.00 80.81 100 ASP A N 1
ATOM 771 C CA . ASP A 1 100 ? -2.435 5.769 3.307 1.00 80.81 100 ASP A CA 1
ATOM 772 C C . ASP A 1 100 ? -3.579 4.904 3.863 1.00 80.81 100 ASP A C 1
ATOM 774 O O . ASP A 1 100 ? -4.131 5.170 4.924 1.00 80.81 100 ASP A O 1
ATOM 778 N N . ARG A 1 101 ? -3.889 3.781 3.200 1.00 71.94 101 ARG A N 1
ATOM 779 C CA . ARG A 1 101 ? -4.936 2.856 3.655 1.00 71.94 101 ARG A CA 1
ATOM 780 C C . ARG A 1 101 ? -4.525 2.033 4.880 1.00 71.94 101 ARG A C 1
ATOM 782 O O . ARG A 1 101 ? -5.389 1.472 5.533 1.00 71.94 101 ARG A O 1
ATOM 789 N N . SER A 1 102 ? -3.238 1.928 5.200 1.00 69.12 102 SER A N 1
ATOM 790 C CA . SER A 1 102 ? -2.706 1.050 6.259 1.00 69.12 102 SER A CA 1
ATOM 791 C C . SER A 1 102 ? -2.532 1.711 7.634 1.00 69.12 102 SER A C 1
ATOM 793 O O . SER A 1 102 ? -1.988 1.091 8.550 1.00 69.12 102 SER A O 1
ATOM 795 N N . MET A 1 103 ? -2.949 2.968 7.794 1.00 69.56 103 MET A N 1
ATOM 796 C CA . MET A 1 103 ? -2.757 3.712 9.036 1.00 69.56 103 MET A CA 1
ATOM 797 C C . MET A 1 103 ? -3.602 3.120 10.175 1.00 69.56 103 MET A C 1
ATOM 799 O O . MET A 1 103 ? -4.808 2.946 10.044 1.00 69.56 103 MET A O 1
ATOM 803 N N . THR A 1 104 ? -2.960 2.800 11.301 1.00 71.25 104 THR A N 1
ATOM 804 C CA . THR A 1 104 ? -3.634 2.383 12.540 1.00 71.25 104 THR A CA 1
ATOM 805 C C . THR A 1 104 ? -3.423 3.466 13.587 1.00 71.25 104 THR A C 1
ATOM 807 O O . THR A 1 104 ? -2.280 3.837 13.859 1.00 71.25 104 THR A O 1
ATOM 810 N N . VAL A 1 105 ? -4.513 3.963 14.172 1.00 72.44 105 VAL A N 1
ATOM 811 C CA . VAL A 1 105 ? -4.496 5.002 15.208 1.00 72.44 105 VAL A CA 1
ATOM 812 C C . VAL A 1 105 ? -5.111 4.441 16.483 1.00 72.44 105 VAL A C 1
ATOM 814 O O . VAL A 1 105 ? -6.160 3.804 16.444 1.00 72.44 105 VAL A O 1
ATOM 817 N N . TYR A 1 106 ? -4.439 4.666 17.611 1.00 74.50 106 TYR A N 1
ATOM 818 C CA . TYR A 1 106 ? -4.900 4.250 18.932 1.00 74.50 106 TYR A CA 1
ATOM 819 C C . TYR A 1 106 ? -5.354 5.475 19.721 1.00 74.50 106 TYR A C 1
ATOM 821 O O . TYR A 1 106 ? -4.626 6.465 19.793 1.00 74.50 106 TYR A O 1
ATOM 829 N N . ALA A 1 107 ? -6.526 5.383 20.344 1.00 77.69 107 ALA A N 1
ATOM 830 C CA . ALA A 1 107 ? -6.980 6.325 21.358 1.00 77.69 107 ALA A CA 1
ATOM 831 C C . ALA A 1 107 ? -6.890 5.649 22.731 1.00 77.69 107 ALA A C 1
ATOM 833 O O . ALA A 1 107 ? -7.347 4.518 22.901 1.00 77.69 107 ALA A O 1
ATOM 834 N N . LEU A 1 108 ? -6.286 6.330 23.704 1.00 79.69 108 LEU A N 1
ATOM 835 C CA . LEU A 1 108 ? -6.348 5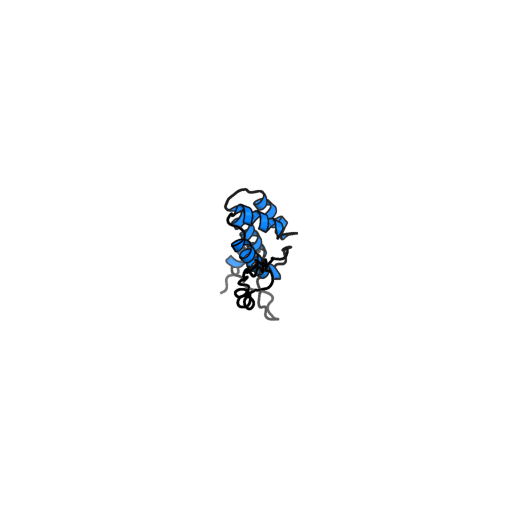.922 25.105 1.00 79.69 108 LEU A CA 1
ATOM 836 C C . LEU A 1 108 ? -7.591 6.565 25.716 1.00 79.69 108 LEU A C 1
ATOM 838 O O . LEU A 1 108 ? -7.649 7.786 25.842 1.00 79.69 108 LEU A O 1
ATOM 842 N N . LEU A 1 109 ? -8.577 5.738 26.056 1.00 77.94 109 LEU A N 1
ATOM 843 C CA . LEU A 1 109 ? -9.819 6.169 26.691 1.00 77.94 109 LEU A CA 1
ATOM 844 C C . LEU A 1 109 ? -9.813 5.706 28.149 1.00 77.94 109 LEU A C 1
ATOM 846 O O . LEU A 1 109 ? -9.593 4.525 28.427 1.00 77.94 109 LEU A O 1
ATOM 850 N N . ASP A 1 110 ? -10.038 6.635 29.075 1.00 83.81 110 ASP A N 1
ATOM 851 C CA . ASP A 1 110 ? -10.373 6.297 30.460 1.00 83.81 110 ASP A CA 1
ATOM 852 C C . ASP A 1 110 ? -11.804 5.716 30.513 1.00 83.81 110 ASP A C 1
ATOM 854 O O . ASP A 1 110 ? -12.635 6.132 29.703 1.00 83.81 110 ASP A O 1
ATOM 858 N N . PRO A 1 111 ? -12.145 4.788 31.433 1.00 81.25 111 PRO A N 1
ATOM 859 C CA . PRO A 1 111 ? -13.496 4.227 31.534 1.00 81.25 111 PRO A CA 1
ATOM 860 C C . PRO A 1 111 ? -14.621 5.259 31.688 1.00 81.25 111 PRO A C 1
ATOM 862 O O . PRO A 1 111 ? -15.775 4.924 31.428 1.00 81.25 111 PRO A O 1
ATOM 865 N N . GLN A 1 112 ? -14.314 6.483 32.130 1.00 81.31 112 GLN A N 1
ATOM 866 C CA . GLN A 1 112 ? -15.291 7.569 32.241 1.00 81.31 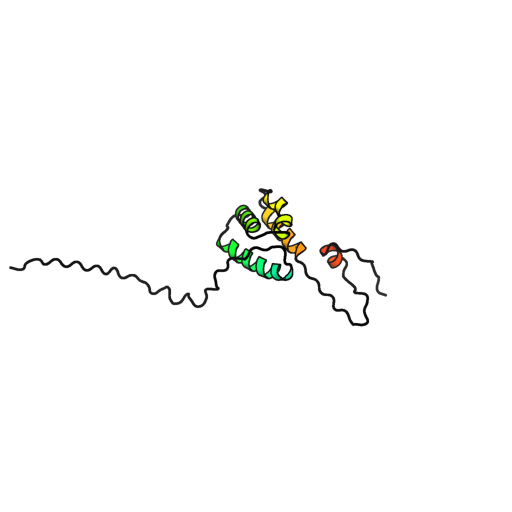112 GLN A CA 1
ATOM 867 C C . GLN A 1 112 ? -15.349 8.492 31.016 1.00 81.31 112 GLN A C 1
ATOM 869 O O . GLN A 1 112 ? -16.143 9.427 31.005 1.00 81.31 112 GLN A O 1
ATOM 874 N N . SER A 1 113 ? -14.519 8.262 29.998 1.00 81.25 113 SER A N 1
ATOM 875 C CA . SER A 1 113 ? -14.391 9.133 28.833 1.00 81.25 113 SER A CA 1
ATOM 876 C C . SER A 1 113 ? -15.177 8.578 27.643 1.00 81.25 113 SER A C 1
ATOM 878 O O . SER A 1 113 ? -14.887 7.499 27.129 1.00 81.25 113 SER A O 1
ATOM 880 N N . ASP A 1 114 ? -16.177 9.333 27.195 1.00 78.44 114 ASP A N 1
ATOM 881 C CA . ASP A 1 114 ? -16.985 9.072 25.997 1.00 78.44 114 ASP A CA 1
ATOM 882 C C . ASP A 1 114 ? -16.552 9.917 24.782 1.00 78.44 114 ASP A C 1
ATOM 884 O O . ASP A 1 114 ? -17.082 9.751 23.682 1.00 78.44 114 ASP A O 1
ATOM 888 N N . THR A 1 115 ? -15.558 10.792 24.956 1.00 76.75 115 THR A N 1
ATOM 889 C CA . THR A 1 115 ? -15.049 11.712 23.931 1.00 76.75 115 THR A CA 1
ATOM 890 C C . THR A 1 115 ? -13.519 11.753 23.924 1.00 76.75 115 THR A C 1
ATOM 892 O O . THR A 1 115 ? -12.869 11.699 24.965 1.00 76.75 115 THR A O 1
ATOM 895 N N . CYS A 1 116 ? -12.917 11.850 22.737 1.00 76.50 116 CYS A N 1
ATOM 896 C CA . CYS A 1 116 ? -11.469 11.968 22.562 1.00 76.50 116 CYS A CA 1
ATOM 897 C C . CYS A 1 116 ? -11.162 13.108 21.591 1.00 76.50 116 CYS A C 1
ATOM 899 O O . CYS A 1 116 ? -11.777 13.196 20.528 1.00 76.50 116 CYS A O 1
ATOM 901 N N . PHE A 1 117 ? -10.199 13.962 21.941 1.00 83.44 117 PHE A N 1
ATOM 902 C CA . PHE A 1 117 ? -9.743 15.041 21.068 1.00 83.44 117 PHE A CA 1
ATOM 903 C C . PHE A 1 117 ? -8.681 14.529 20.101 1.00 83.44 117 PHE A C 1
ATOM 905 O O . PHE A 1 117 ? -7.656 13.975 20.504 1.00 83.44 117 PHE A O 1
ATOM 912 N N . VAL A 1 118 ? -8.912 14.761 18.814 1.00 81.00 118 VAL A N 1
ATOM 913 C CA . VAL A 1 118 ? -7.999 14.404 17.729 1.00 81.00 118 VAL A CA 1
ATOM 914 C C . VAL A 1 118 ? -7.658 15.682 16.969 1.00 81.00 118 VAL A C 1
ATOM 916 O O . VAL A 1 118 ? -8.526 16.513 16.729 1.00 81.00 118 VAL A O 1
ATOM 919 N N . LYS A 1 119 ? -6.385 15.868 16.604 1.00 84.00 119 LYS A N 1
ATOM 920 C CA . LYS A 1 119 ? -5.974 17.028 15.797 1.00 84.00 119 LYS A CA 1
ATOM 921 C C . LYS A 1 119 ? -6.656 16.995 14.426 1.00 84.00 119 LYS A C 1
ATOM 923 O O . LYS A 1 119 ? -6.705 15.931 13.811 1.00 84.00 119 LYS A O 1
ATOM 928 N N . GLU A 1 120 ? -7.019 18.166 13.901 1.00 83.62 120 GLU A N 1
ATOM 929 C CA . GLU A 1 120 ? -7.558 18.344 12.538 1.00 83.62 120 GLU A CA 1
ATOM 930 C C . GLU A 1 120 ? -6.708 17.620 11.481 1.00 83.62 120 GLU A C 1
ATOM 932 O O . GLU A 1 120 ? -7.222 16.901 10.630 1.00 83.62 120 GLU A O 1
ATOM 937 N N . SER A 1 121 ? -5.377 17.714 11.596 1.00 82.25 121 SER A N 1
ATOM 938 C CA . SER A 1 121 ? -4.451 17.049 10.675 1.00 82.25 121 SER A CA 1
ATOM 939 C C . SER A 1 121 ? -4.620 15.527 10.643 1.00 82.25 121 SER A C 1
ATOM 941 O O . SER A 1 121 ? -4.461 14.921 9.592 1.00 82.25 121 SER A O 1
ATOM 943 N N . VAL A 1 122 ? -4.938 14.908 11.785 1.00 82.44 122 VAL A N 1
ATOM 944 C CA . VAL A 1 122 ? -5.125 13.455 11.896 1.00 82.44 122 VAL A CA 1
ATOM 945 C C . VAL A 1 122 ? -6.504 13.052 11.371 1.00 82.44 122 VAL A C 1
ATOM 947 O O . VAL A 1 122 ? -6.617 12.026 10.711 1.00 82.44 122 VAL A O 1
ATOM 950 N N . LEU A 1 123 ? -7.544 13.863 11.596 1.00 82.19 123 LEU A N 1
ATOM 951 C CA . LEU A 1 123 ? -8.868 13.639 10.997 1.00 82.19 123 LEU A CA 1
ATOM 952 C C . LEU A 1 123 ? -8.808 13.698 9.467 1.00 82.19 123 LEU A C 1
ATOM 954 O O . LEU A 1 123 ? -9.334 12.810 8.798 1.00 82.19 123 LEU A O 1
ATOM 958 N N . GLN A 1 124 ? -8.109 14.701 8.931 1.00 81.44 124 GLN A N 1
ATOM 959 C CA . GLN A 1 124 ? -7.928 14.878 7.494 1.00 81.44 124 GLN A CA 1
ATOM 960 C C . GLN A 1 124 ? -7.095 13.748 6.869 1.00 81.44 124 GLN A C 1
ATOM 962 O O . GLN A 1 124 ? -7.399 13.309 5.762 1.00 81.44 124 GLN A O 1
ATOM 967 N N . GLU A 1 125 ? -6.072 13.249 7.570 1.00 81.25 125 GLU A N 1
ATOM 968 C CA . GLU A 1 125 ? -5.250 12.119 7.111 1.00 81.25 125 GLU A CA 1
ATOM 969 C C . GLU A 1 125 ? -6.026 10.789 7.108 1.00 81.25 125 GLU A C 1
ATOM 971 O O . GLU A 1 125 ? -5.808 9.952 6.234 1.00 81.25 125 GLU A O 1
ATOM 976 N N . LEU A 1 126 ? -6.970 10.613 8.038 1.00 76.75 126 LEU A N 1
ATOM 977 C CA . LEU A 1 126 ? -7.823 9.423 8.130 1.00 76.75 126 LEU A CA 1
ATOM 978 C C . LEU A 1 126 ? -9.111 9.500 7.290 1.00 76.75 126 LEU A C 1
ATOM 980 O O . LEU A 1 126 ? -9.868 8.530 7.280 1.00 76.75 126 LEU A O 1
ATOM 984 N N . ASP A 1 127 ? -9.368 10.621 6.607 1.00 72.62 127 ASP A N 1
ATOM 985 C CA . ASP A 1 127 ? -10.624 10.893 5.883 1.00 72.62 127 ASP A CA 1
ATOM 986 C C . ASP A 1 127 ? -11.875 10.754 6.785 1.00 72.62 127 ASP A C 1
ATOM 988 O O . ASP A 1 127 ? -12.916 10.221 6.395 1.00 72.62 127 ASP A O 1
ATOM 992 N N . LEU A 1 128 ? -11.762 11.212 8.040 1.00 79.06 128 LEU A N 1
ATOM 993 C CA . LEU A 1 128 ? -12.832 11.179 9.043 1.00 79.06 128 LEU A CA 1
ATOM 994 C C . LEU A 1 128 ? -13.458 12.564 9.240 1.00 79.06 128 LEU A C 1
ATOM 996 O O . LEU A 1 128 ? -12.823 13.595 9.031 1.00 79.06 128 LEU A O 1
ATOM 1000 N N . ARG A 1 129 ? -14.720 12.593 9.684 1.00 74.38 129 ARG A N 1
ATOM 1001 C CA . ARG A 1 129 ? -15.433 13.829 10.048 1.00 74.38 129 ARG A CA 1
ATOM 1002 C C . ARG A 1 129 ? -15.464 13.980 11.566 1.00 74.38 129 ARG A C 1
ATOM 1004 O O . ARG A 1 129 ? -15.828 13.028 12.252 1.00 74.38 129 ARG A O 1
ATOM 1011 N N . GLY A 1 130 ? -15.126 15.166 12.063 1.00 76.31 130 GLY A N 1
ATOM 1012 C CA . GLY A 1 130 ? -15.205 15.536 13.477 1.00 76.31 130 GLY A CA 1
ATOM 1013 C C . GLY A 1 130 ? -15.857 16.906 13.662 1.00 76.31 130 GLY A C 1
ATOM 1014 O O . GLY A 1 130 ? -16.061 17.635 12.691 1.00 76.31 130 GLY A O 1
ATOM 1015 N N . GLU A 1 131 ? -16.216 17.226 14.901 1.00 80.25 131 GLU A N 1
ATOM 1016 C CA . GLU A 1 131 ? -16.675 18.558 15.296 1.00 80.25 131 GLU A CA 1
ATOM 1017 C C . GLU A 1 131 ? -15.483 19.364 15.824 1.00 80.25 131 GLU A C 1
ATOM 1019 O O . GLU A 1 131 ? -14.662 18.830 16.574 1.00 80.25 131 GLU A O 1
ATOM 1024 N N . ASP A 1 132 ? -15.373 20.631 15.417 1.00 81.12 132 ASP A N 1
ATOM 1025 C CA . ASP A 1 132 ? -14.360 21.537 15.957 1.00 81.12 132 ASP A CA 1
ATOM 1026 C C . ASP A 1 132 ? -14.756 21.930 17.382 1.00 81.12 132 ASP A C 1
ATOM 1028 O O . ASP A 1 132 ? -15.826 22.498 17.610 1.00 81.12 132 ASP A O 1
ATOM 1032 N N . VAL A 1 133 ? -13.902 21.596 18.348 1.00 80.00 133 VAL A N 1
ATOM 1033 C CA . VAL A 1 133 ? -14.125 21.918 19.758 1.00 80.00 133 VAL A CA 1
ATOM 1034 C C . VAL A 1 133 ? -13.003 22.828 20.230 1.00 80.00 133 VAL A C 1
ATOM 1036 O O . VAL A 1 133 ? -11.840 22.428 20.298 1.00 80.00 133 VAL A O 1
ATOM 1039 N N . THR A 1 134 ? -13.359 24.059 20.592 1.00 78.00 134 THR A N 1
ATOM 1040 C CA . THR A 1 134 ? -12.437 24.995 21.240 1.00 78.00 134 THR A CA 1
ATOM 1041 C C . THR A 1 134 ? -12.344 24.655 22.728 1.00 78.00 134 THR A C 1
ATOM 1043 O O . THR A 1 134 ? -13.354 24.667 23.429 1.00 78.00 134 THR A O 1
ATOM 1046 N N . LEU A 1 135 ? -11.140 24.333 23.208 1.00 73.06 135 LEU A N 1
ATOM 1047 C CA . LEU A 1 135 ? -10.871 24.134 24.634 1.00 73.06 135 LEU A CA 1
ATOM 1048 C C . LEU A 1 135 ? -10.646 25.503 25.295 1.00 73.06 135 LEU A C 1
ATOM 1050 O O . LEU A 1 135 ? -9.743 26.228 24.874 1.00 73.06 135 LEU A O 1
ATOM 1054 N N . GLU A 1 136 ? -11.468 25.848 26.289 1.00 65.31 136 GLU A N 1
ATOM 1055 C CA . GLU A 1 136 ? -11.292 27.045 27.136 1.00 65.31 136 GLU A CA 1
ATOM 1056 C C . GLU A 1 136 ? -10.253 26.846 28.249 1.00 65.31 136 GLU A C 1
ATOM 1058 O O . GLU A 1 136 ? -10.156 25.720 28.794 1.00 65.31 136 GLU A O 1
#

pLDDT: mean 74.98, std 18.4, range [32.69, 93.06]

Secondary structure (DSSP, 8-state):
----------------TTSTTSTTS--S--PPPPB-S-TTTHHHHHHHHHHHHHTT--SHHHHHHHHHHSB-HHHHHHHHHHHT---TTHHHHHHHHHHHHT--------TT-------HHHHHHTT---------

Organism: Amphibalanus amphitrite (NCBI:txid1232801)

Sequence (136 aa):
MRGSDSGSVCVEECPVEVAALAQRCQLPPTEPGVFKGDHTTFRIWLNAFETYIETRCSSSSERLHYLGYYTAGEARNAITGFLQMGTADAYQQAKKRLTDRSMTVYALLDPQSDTCFVKESVLQELDLRGEDVTLE